Protein AF-A0A974TEX4-F1 (afdb_monomer_lite)

Radius of gyration: 16.27 Å; chains: 1; bounding box: 40×18×48 Å

Structure (mmCIF, N/CA/C/O backbone):
data_AF-A0A974TEX4-F1
#
_entry.id   AF-A0A974TEX4-F1
#
loop_
_atom_site.group_PDB
_atom_site.id
_atom_site.type_symbol
_atom_site.label_atom_id
_atom_site.label_alt_id
_atom_site.label_comp_id
_atom_site.label_asym_id
_atom_site.label_entity_id
_atom_site.label_seq_id
_atom_site.pdbx_PDB_ins_code
_atom_site.Cartn_x
_atom_site.Cartn_y
_atom_site.Cartn_z
_atom_site.occupancy
_atom_site.B_iso_or_equiv
_atom_site.auth_seq_id
_atom_site.auth_comp_id
_atom_site.auth_asym_id
_atom_site.auth_atom_id
_atom_site.pdbx_PDB_model_num
ATOM 1 N N . MET A 1 1 ? 26.107 -4.291 -15.946 1.00 39.59 1 MET A N 1
ATOM 2 C CA . MET A 1 1 ? 25.448 -4.489 -14.643 1.00 39.59 1 MET A CA 1
ATOM 3 C C . MET A 1 1 ? 24.443 -3.365 -14.525 1.00 39.59 1 MET A C 1
ATOM 5 O O . MET A 1 1 ? 24.867 -2.237 -14.318 1.00 39.59 1 MET A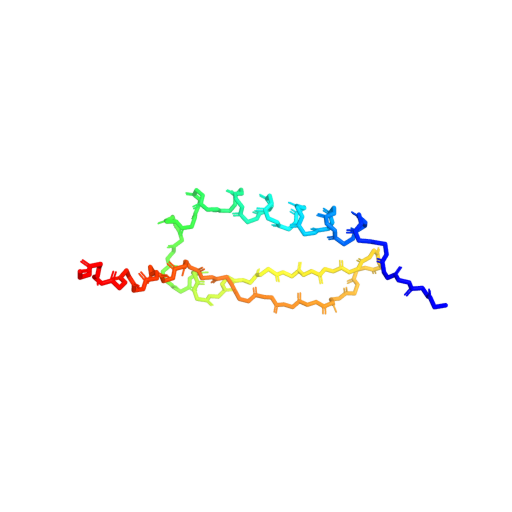 O 1
ATOM 9 N N . ASP A 1 2 ? 23.167 -3.648 -14.788 1.00 55.38 2 ASP A N 1
ATOM 10 C CA . ASP A 1 2 ? 22.086 -2.701 -14.509 1.00 55.38 2 ASP A CA 1
ATOM 11 C C . ASP A 1 2 ? 22.003 -2.551 -12.994 1.00 55.38 2 ASP A C 1
ATOM 13 O O . ASP A 1 2 ? 21.534 -3.446 -12.292 1.00 55.38 2 ASP A O 1
ATOM 17 N N . VAL A 1 3 ? 22.537 -1.450 -12.472 1.00 51.88 3 VAL A N 1
ATOM 18 C CA . VAL A 1 3 ? 22.109 -0.988 -11.155 1.00 51.88 3 VAL A CA 1
ATOM 19 C C . VAL A 1 3 ? 20.639 -0.618 -11.350 1.00 51.88 3 VAL A C 1
ATOM 21 O O . VAL A 1 3 ? 20.368 0.167 -12.261 1.00 51.88 3 VAL A O 1
ATOM 24 N N . PRO A 1 4 ? 19.689 -1.188 -10.586 1.00 60.34 4 PRO A N 1
ATOM 25 C CA . PRO A 1 4 ? 18.295 -0.777 -10.681 1.00 60.34 4 PRO A CA 1
ATOM 26 C C . PRO A 1 4 ? 18.258 0.741 -10.563 1.00 60.34 4 PRO A C 1
ATOM 28 O O . PRO A 1 4 ? 18.880 1.273 -9.643 1.00 60.34 4 PRO A O 1
ATOM 31 N N . ASP A 1 5 ? 17.607 1.422 -11.507 1.00 78.31 5 ASP A N 1
ATOM 32 C CA . ASP A 1 5 ? 17.446 2.873 -11.465 1.00 78.31 5 ASP A CA 1
ATOM 33 C C . ASP A 1 5 ? 16.814 3.227 -10.109 1.00 78.31 5 ASP A C 1
ATOM 35 O O . ASP A 1 5 ? 15.623 3.008 -9.871 1.00 78.31 5 ASP A O 1
ATOM 39 N N . VAL A 1 6 ? 17.656 3.680 -9.177 1.00 81.25 6 VAL A N 1
ATOM 40 C CA . VAL A 1 6 ? 17.280 3.956 -7.787 1.00 81.25 6 VAL A CA 1
ATOM 41 C C . VAL A 1 6 ? 16.179 5.008 -7.767 1.00 81.25 6 VAL A C 1
ATOM 43 O O . VAL A 1 6 ? 15.274 4.931 -6.936 1.00 81.25 6 VAL A O 1
ATOM 46 N N . ASP A 1 7 ? 16.181 5.921 -8.739 1.00 81.19 7 ASP A N 1
ATOM 47 C CA . ASP A 1 7 ? 15.148 6.934 -8.881 1.00 81.19 7 ASP A CA 1
ATOM 48 C C . ASP A 1 7 ? 13.823 6.307 -9.330 1.00 81.19 7 ASP A C 1
ATOM 50 O O . ASP A 1 7 ? 12.757 6.703 -8.851 1.00 81.19 7 ASP A O 1
ATOM 54 N N . ALA A 1 8 ? 13.853 5.301 -10.212 1.00 77.94 8 ALA A N 1
ATOM 55 C CA . ALA A 1 8 ? 12.656 4.539 -10.575 1.00 77.94 8 ALA A CA 1
ATOM 56 C C . ALA A 1 8 ? 12.081 3.788 -9.368 1.00 77.94 8 ALA A C 1
ATOM 58 O O . ALA A 1 8 ? 10.883 3.907 -9.091 1.00 77.94 8 ALA A O 1
ATOM 59 N N . ALA A 1 9 ? 12.925 3.096 -8.601 1.00 77.62 9 ALA A N 1
ATOM 60 C CA . ALA A 1 9 ? 12.504 2.414 -7.378 1.00 77.62 9 ALA A CA 1
ATOM 61 C C . ALA A 1 9 ? 11.932 3.402 -6.343 1.00 77.62 9 ALA A C 1
ATOM 63 O O . ALA A 1 9 ? 10.883 3.148 -5.745 1.00 77.62 9 ALA A O 1
ATOM 64 N N . GLN A 1 10 ? 12.557 4.571 -6.179 1.00 81.88 10 GLN A N 1
ATOM 65 C CA . GLN A 1 10 ? 12.100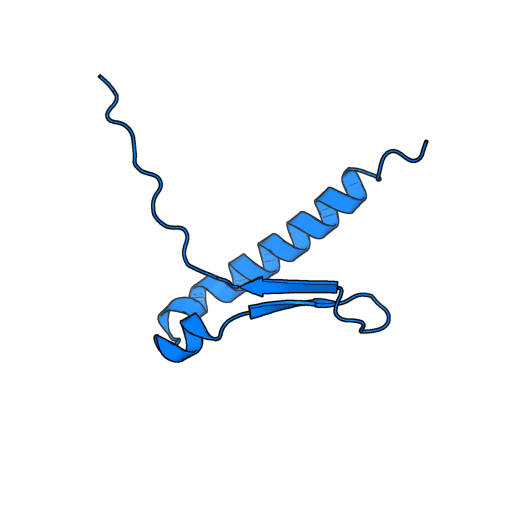 5.607 -5.254 1.00 81.88 10 GLN A CA 1
ATOM 66 C C . GLN A 1 10 ? 10.757 6.220 -5.677 1.00 81.88 10 GLN A C 1
ATOM 68 O O . GLN A 1 10 ? 9.908 6.495 -4.822 1.00 81.88 10 GLN A O 1
ATOM 73 N N . ARG A 1 11 ? 10.526 6.421 -6.981 1.00 82.00 11 ARG A N 1
ATOM 74 C CA . ARG A 1 11 ? 9.229 6.886 -7.503 1.00 82.00 11 ARG A CA 1
ATOM 75 C C . ARG A 1 11 ? 8.116 5.884 -7.201 1.00 82.00 11 ARG A C 1
ATOM 77 O O . ARG A 1 11 ? 7.048 6.294 -6.743 1.00 82.00 11 ARG A O 1
ATOM 84 N N . VAL A 1 12 ? 8.374 4.592 -7.403 1.00 79.00 12 VAL A N 1
ATOM 85 C CA . VAL A 1 12 ? 7.411 3.525 -7.085 1.00 79.00 12 VAL A CA 1
ATOM 86 C C . VAL A 1 12 ? 7.131 3.483 -5.582 1.00 79.00 12 VAL A C 1
ATOM 88 O O . VAL A 1 12 ? 5.968 3.534 -5.184 1.00 79.00 12 VAL A O 1
ATOM 91 N N . ALA A 1 13 ? 8.171 3.501 -4.744 1.00 80.81 13 ALA A N 1
ATOM 92 C CA . ALA A 1 13 ? 8.021 3.512 -3.288 1.00 80.81 13 ALA A CA 1
ATOM 93 C C . ALA A 1 13 ? 7.195 4.713 -2.794 1.00 80.81 13 ALA A C 1
ATOM 95 O O . ALA A 1 13 ? 6.318 4.562 -1.946 1.00 80.81 13 ALA A O 1
ATOM 96 N N . ARG A 1 14 ? 7.413 5.904 -3.368 1.00 84.50 14 ARG A N 1
ATOM 97 C CA . ARG A 1 14 ? 6.634 7.105 -3.034 1.00 84.50 14 ARG A CA 1
ATOM 98 C C . ARG A 1 14 ? 5.166 6.980 -3.438 1.00 84.50 14 ARG A C 1
ATOM 100 O O . ARG A 1 14 ? 4.296 7.395 -2.680 1.00 84.50 14 ARG A O 1
ATOM 107 N N . LYS A 1 15 ? 4.882 6.404 -4.610 1.00 82.69 15 LYS A N 1
ATOM 108 C CA . LYS A 1 15 ? 3.503 6.160 -5.058 1.00 82.69 15 LYS A CA 1
ATOM 109 C C . LYS A 1 15 ? 2.778 5.222 -4.091 1.00 82.69 15 LYS A C 1
ATOM 111 O O . LYS A 1 15 ? 1.667 5.533 -3.679 1.00 82.69 15 LYS A O 1
ATOM 116 N N . VAL A 1 16 ? 3.434 4.135 -3.685 1.00 80.00 16 VAL A N 1
ATOM 117 C CA . VAL A 1 16 ? 2.904 3.187 -2.695 1.00 80.00 16 VAL A CA 1
ATOM 118 C C . VAL A 1 16 ? 2.645 3.885 -1.353 1.00 80.00 16 VAL A C 1
ATOM 120 O O . VAL A 1 16 ? 1.549 3.775 -0.814 1.00 80.00 16 VAL A O 1
ATOM 123 N N . ALA A 1 17 ? 3.600 4.675 -0.851 1.00 82.19 17 ALA A N 1
ATOM 124 C CA . ALA A 1 17 ? 3.436 5.426 0.396 1.00 82.19 17 ALA A CA 1
ATOM 125 C C . ALA A 1 17 ? 2.252 6.410 0.354 1.00 82.19 17 ALA A C 1
ATOM 127 O O . ALA A 1 17 ? 1.500 6.500 1.321 1.00 82.19 17 ALA A O 1
ATOM 128 N N . ASN A 1 18 ? 2.052 7.115 -0.764 1.00 83.94 18 ASN A N 1
ATOM 129 C CA . ASN A 1 18 ? 0.917 8.028 -0.928 1.00 83.94 18 ASN A CA 1
ATOM 130 C C . ASN A 1 18 ? -0.428 7.295 -0.885 1.00 83.94 18 ASN A C 1
ATOM 132 O O . ASN A 1 18 ? -1.331 7.754 -0.192 1.00 83.94 18 ASN A O 1
ATOM 136 N N . VAL A 1 19 ? -0.541 6.142 -1.557 1.00 82.12 19 VAL A N 1
ATOM 137 C CA . VAL A 1 19 ? -1.753 5.304 -1.502 1.00 82.12 19 VAL A CA 1
ATOM 138 C C . VAL A 1 19 ? -2.057 4.901 -0.061 1.00 82.12 19 VAL A C 1
ATOM 140 O O . VAL A 1 19 ? -3.188 5.040 0.391 1.00 82.12 19 VAL A O 1
ATOM 143 N N . PHE A 1 20 ? -1.046 4.472 0.697 1.00 78.00 20 PHE A N 1
ATOM 144 C CA . PHE A 1 20 ? -1.246 4.145 2.106 1.00 78.00 20 PHE A CA 1
ATOM 145 C C . PHE A 1 20 ? -1.697 5.358 2.928 1.00 78.00 20 PHE A C 1
ATOM 147 O O . PHE A 1 20 ? -2.634 5.232 3.711 1.00 78.00 20 PHE A O 1
ATOM 154 N N . MET A 1 21 ? -1.100 6.537 2.726 1.00 80.94 21 MET A N 1
ATOM 155 C CA . MET A 1 21 ? -1.513 7.763 3.423 1.00 80.94 21 MET A CA 1
ATOM 156 C C . MET A 1 21 ? -2.962 8.170 3.119 1.00 80.94 21 MET A C 1
ATOM 158 O O . MET A 1 21 ? -3.637 8.677 4.012 1.00 80.94 21 MET A O 1
ATOM 162 N N . GLU A 1 22 ? -3.457 7.931 1.904 1.00 81.62 22 GLU A N 1
ATOM 163 C CA . GLU A 1 22 ? -4.861 8.179 1.541 1.00 81.62 22 GLU A CA 1
ATOM 164 C C . GLU A 1 22 ? -5.834 7.197 2.208 1.00 81.62 22 GLU A C 1
ATOM 166 O O . GLU A 1 22 ? -6.982 7.557 2.462 1.00 81.62 22 GLU A O 1
ATOM 171 N N . VAL A 1 23 ? -5.388 5.978 2.527 1.00 77.62 23 VAL A N 1
ATOM 172 C CA . VAL A 1 23 ? -6.201 4.954 3.205 1.00 77.62 23 VAL A CA 1
ATOM 173 C C . VAL A 1 23 ? -6.323 5.219 4.710 1.00 77.62 23 VAL A C 1
ATOM 175 O O . VAL A 1 23 ? -7.385 4.967 5.282 1.00 77.62 23 VAL A O 1
ATOM 178 N N . VAL A 1 24 ? -5.277 5.754 5.360 1.00 79.94 24 VAL A N 1
ATOM 179 C CA . VAL A 1 24 ? -5.222 5.948 6.829 1.00 79.94 24 VAL A CA 1
ATOM 180 C C . VAL A 1 24 ? -6.463 6.640 7.421 1.00 79.94 24 VAL A C 1
ATOM 182 O O . VAL A 1 24 ? -6.956 6.156 8.441 1.00 79.94 24 VAL A O 1
ATOM 185 N N . PRO A 1 25 ? -7.014 7.726 6.840 1.00 80.94 25 PRO A N 1
ATOM 186 C CA . PRO A 1 25 ? -8.199 8.387 7.389 1.00 80.94 25 PRO A CA 1
ATOM 187 C C . PRO A 1 25 ? -9.418 7.468 7.518 1.00 80.94 25 PRO A C 1
ATOM 189 O O . PRO A 1 25 ? -10.185 7.621 8.463 1.00 80.94 25 PRO A O 1
ATOM 192 N N . TYR A 1 26 ? -9.567 6.500 6.613 1.00 81.38 26 TYR A N 1
ATOM 193 C CA . TYR A 1 26 ? -10.700 5.572 6.573 1.00 81.38 26 TYR A CA 1
ATOM 194 C C . TYR A 1 26 ? -10.455 4.301 7.389 1.00 81.38 26 TYR A C 1
ATOM 196 O O . TYR A 1 26 ? -11.387 3.545 7.650 1.00 81.38 26 TYR A O 1
ATOM 204 N N . TRP A 1 27 ? -9.211 4.056 7.813 1.00 83.50 27 TRP A N 1
ATOM 205 C CA . TRP A 1 27 ? -8.830 2.851 8.549 1.00 83.50 27 TRP A CA 1
ATOM 206 C C . TRP A 1 27 ? -9.658 2.658 9.824 1.00 83.50 27 TRP A C 1
ATOM 208 O O . TRP A 1 27 ? -10.122 1.557 10.120 1.00 83.50 27 TRP A O 1
ATOM 218 N N . LYS A 1 28 ? -9.904 3.754 10.551 1.00 80.94 28 LYS A N 1
ATOM 219 C CA . LYS A 1 28 ? -10.678 3.750 11.802 1.00 80.94 28 LYS A CA 1
ATOM 220 C C . LYS A 1 28 ? -12.178 3.540 11.603 1.00 80.94 28 LYS A C 1
ATOM 222 O O . LYS A 1 28 ? -12.854 3.189 12.566 1.00 80.94 28 LYS A O 1
ATOM 227 N N . ASP A 1 29 ? -12.672 3.721 10.382 1.00 87.06 29 ASP A N 1
ATOM 228 C CA . ASP A 1 29 ? -14.077 3.497 10.038 1.00 87.06 29 ASP A CA 1
ATOM 229 C C . ASP A 1 29 ? -14.347 2.034 9.639 1.00 87.06 29 ASP A C 1
ATOM 231 O O . ASP A 1 29 ? -15.501 1.606 9.563 1.00 87.06 29 ASP A O 1
ATOM 235 N N . LEU A 1 30 ? -13.292 1.243 9.407 1.00 84.69 30 LEU A N 1
ATOM 236 C CA . LEU A 1 30 ? -13.394 -0.188 9.136 1.00 84.69 30 LEU A CA 1
ATOM 237 C C . LEU A 1 30 ? -13.640 -0.975 10.430 1.00 84.69 30 LEU A C 1
ATOM 239 O O . LEU A 1 30 ? -13.041 -0.709 11.472 1.00 84.69 30 LEU A O 1
ATOM 243 N N . SER A 1 31 ? -14.486 -2.004 10.357 1.00 89.06 31 SER A N 1
ATOM 244 C CA . SER A 1 31 ? -14.594 -2.996 11.433 1.00 89.06 31 SER A CA 1
ATOM 245 C C . SER A 1 31 ? -13.310 -3.820 11.561 1.00 89.06 31 SER A C 1
ATOM 247 O O . SER A 1 31 ? -12.574 -3.976 10.591 1.00 89.06 31 SER A O 1
ATOM 249 N N . ALA A 1 32 ? -13.083 -4.433 12.727 1.00 85.25 32 ALA A N 1
ATOM 250 C CA . ALA A 1 32 ? -11.924 -5.301 12.961 1.00 85.25 32 ALA A CA 1
ATOM 251 C C . ALA A 1 32 ? -11.755 -6.380 11.874 1.00 85.25 32 ALA A C 1
ATOM 253 O O . ALA A 1 32 ? -10.668 -6.557 11.346 1.00 85.25 32 ALA A O 1
ATOM 254 N N . LYS A 1 33 ? -12.854 -7.019 11.448 1.00 87.56 33 LYS A N 1
ATOM 255 C CA . LYS A 1 33 ? -12.814 -8.006 10.360 1.00 87.56 33 LYS A CA 1
ATOM 256 C C . LYS A 1 33 ? -12.360 -7.392 9.030 1.00 87.56 33 LYS A C 1
ATOM 258 O O . LYS A 1 33 ? -11.597 -8.002 8.299 1.00 87.56 33 LYS A O 1
ATOM 263 N N . GLN A 1 34 ? -12.832 -6.189 8.709 1.00 87.25 34 GLN A N 1
ATOM 264 C CA . GLN A 1 34 ? -12.433 -5.500 7.479 1.00 87.25 34 GLN A CA 1
ATOM 265 C C . GLN A 1 34 ? -10.981 -5.026 7.523 1.00 87.25 34 GLN A C 1
ATOM 267 O O . GLN A 1 34 ? -10.350 -4.973 6.476 1.00 87.25 34 GLN A O 1
ATOM 272 N N . GLN A 1 35 ? -10.466 -4.680 8.704 1.00 85.94 35 GLN A N 1
ATOM 273 C CA . GLN A 1 35 ? -9.050 -4.374 8.895 1.00 85.94 35 GLN A CA 1
ATOM 274 C C . GLN A 1 35 ? -8.187 -5.629 8.708 1.00 85.94 35 GLN A C 1
ATOM 276 O O . GLN A 1 35 ? -7.194 -5.567 7.991 1.00 85.94 35 GLN A O 1
ATOM 281 N N . ASP A 1 36 ? -8.596 -6.768 9.277 1.00 83.00 36 ASP A N 1
ATOM 282 C CA . ASP A 1 36 ? -7.889 -8.051 9.133 1.00 83.00 36 ASP A CA 1
ATOM 283 C C . ASP A 1 36 ? -7.841 -8.536 7.672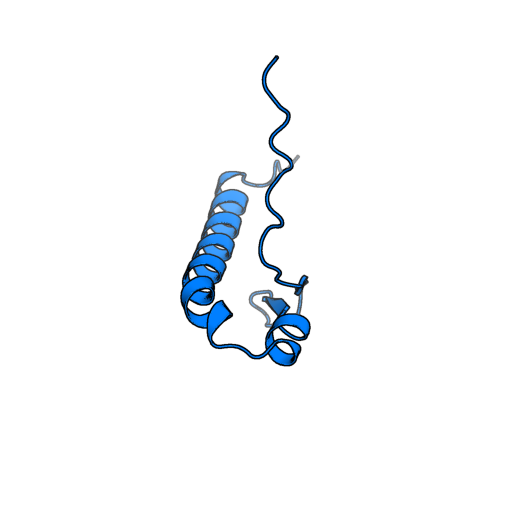 1.00 83.00 36 ASP A C 1
ATOM 285 O O . ASP A 1 36 ? -6.838 -9.097 7.231 1.00 83.00 36 ASP A O 1
ATOM 289 N N . ASP A 1 37 ? -8.913 -8.290 6.916 1.00 84.56 37 ASP A N 1
ATOM 290 C CA . ASP A 1 37 ? -9.030 -8.667 5.505 1.00 84.56 37 ASP A CA 1
ATOM 291 C C . ASP A 1 37 ? -8.428 -7.607 4.548 1.00 84.56 37 ASP A C 1
ATOM 293 O O . ASP A 1 37 ? -8.441 -7.796 3.328 1.00 84.56 37 ASP A O 1
ATOM 297 N N . PHE A 1 38 ? -7.909 -6.478 5.056 1.00 83.25 38 PHE A N 1
ATOM 298 C CA . PHE A 1 38 ? -7.404 -5.398 4.207 1.00 83.25 38 PHE A CA 1
ATOM 299 C C . PHE A 1 38 ? -6.020 -5.724 3.638 1.00 83.25 38 PHE A C 1
ATOM 301 O O . PHE A 1 38 ? -5.014 -5.810 4.350 1.00 83.25 38 PHE A O 1
ATOM 308 N N . VAL A 1 39 ? -5.949 -5.809 2.312 1.00 80.88 39 VAL A N 1
ATOM 309 C CA . VAL A 1 39 ? -4.709 -6.053 1.575 1.00 80.88 39 VAL A CA 1
ATOM 310 C C . VAL A 1 39 ? -4.475 -4.979 0.525 1.00 80.88 39 VAL A C 1
ATOM 312 O O . VAL A 1 39 ? -5.410 -4.478 -0.100 1.00 80.88 39 VAL A O 1
ATOM 315 N N . VAL A 1 40 ? -3.207 -4.642 0.306 1.00 78.06 40 VAL A N 1
ATOM 316 C CA . VAL A 1 40 ? -2.786 -3.848 -0.847 1.00 78.06 40 VAL A CA 1
ATOM 317 C C . VAL A 1 40 ? -2.202 -4.777 -1.893 1.00 78.06 40 VAL A C 1
ATOM 319 O O . VAL A 1 40 ? -1.220 -5.478 -1.647 1.00 78.06 40 VAL A O 1
ATOM 322 N N . GLU A 1 41 ? -2.820 -4.762 -3.067 1.00 80.69 41 GLU A N 1
ATOM 323 C CA . GLU A 1 41 ? -2.361 -5.492 -4.238 1.00 80.69 41 GLU A CA 1
ATOM 324 C C . GLU A 1 41 ? -1.545 -4.5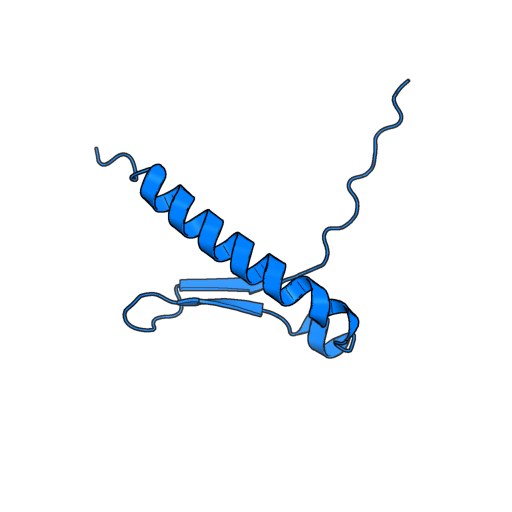61 -5.132 1.00 80.69 41 GLU A C 1
ATOM 326 O O . GLU A 1 41 ? -2.010 -3.510 -5.578 1.00 80.69 41 GLU A O 1
ATOM 331 N N . ILE A 1 42 ? -0.304 -4.952 -5.394 1.00 77.25 42 ILE A N 1
ATOM 332 C CA . ILE A 1 42 ? 0.548 -4.321 -6.393 1.00 77.25 42 ILE A CA 1
ATOM 333 C C . ILE A 1 42 ? 0.437 -5.174 -7.649 1.00 77.25 42 ILE A C 1
ATOM 335 O O . ILE A 1 42 ? 0.832 -6.340 -7.647 1.00 77.25 42 ILE A O 1
ATOM 339 N N . VAL A 1 43 ? -0.109 -4.587 -8.709 1.00 79.06 43 VAL A N 1
ATOM 340 C CA . VAL A 1 43 ? -0.259 -5.217 -10.024 1.00 79.06 43 VAL A CA 1
ATOM 341 C C . VAL A 1 43 ? 0.701 -4.581 -11.029 1.00 79.06 43 VAL A C 1
ATOM 343 O O . VAL A 1 43 ? 1.049 -3.403 -10.898 1.00 79.06 43 VAL A O 1
ATOM 346 N N . ASP A 1 44 ? 1.152 -5.352 -12.014 1.00 76.75 44 ASP A N 1
ATOM 347 C CA . ASP A 1 44 ? 1.922 -4.828 -13.142 1.00 76.75 44 ASP A CA 1
ATOM 348 C C . ASP A 1 44 ? 1.016 -4.112 -14.162 1.00 76.75 44 ASP A C 1
ATOM 350 O O . ASP A 1 44 ? -0.212 -4.089 -14.047 1.00 76.75 44 ASP A O 1
ATOM 354 N N . GLU A 1 45 ? 1.623 -3.504 -15.183 1.00 74.44 45 GLU A N 1
ATOM 355 C CA . GLU A 1 45 ? 0.892 -2.786 -16.237 1.00 74.44 45 GLU A CA 1
ATOM 356 C C . GLU A 1 45 ? 0.019 -3.703 -17.112 1.00 74.44 45 GLU A C 1
ATOM 358 O O . GLU A 1 45 ? -0.921 -3.228 -17.748 1.00 74.44 45 GLU A O 1
ATOM 363 N N . ALA A 1 46 ? 0.298 -5.009 -17.131 1.00 82.00 46 ALA A N 1
ATOM 364 C CA . ALA A 1 46 ? -0.518 -6.015 -17.804 1.00 82.00 46 ALA A CA 1
ATOM 365 C C . ALA A 1 46 ? -1.667 -6.536 -16.913 1.00 82.00 46 ALA A C 1
ATOM 367 O O . ALA A 1 46 ? -2.457 -7.369 -17.362 1.00 82.00 46 ALA A O 1
ATOM 368 N N . GLY A 1 47 ? -1.787 -6.038 -15.676 1.00 71.75 47 GLY A N 1
ATOM 369 C CA . GLY A 1 47 ? -2.803 -6.442 -14.705 1.00 71.75 47 GLY A CA 1
ATOM 370 C C . GLY A 1 47 ? -2.475 -7.736 -13.957 1.00 71.75 47 GLY A C 1
ATOM 371 O O . GLY A 1 47 ? -3.347 -8.279 -13.278 1.00 71.75 47 GLY A O 1
ATOM 372 N N . GLY A 1 48 ? -1.247 -8.246 -14.069 1.00 76.06 48 GLY A N 1
ATOM 373 C CA . GLY A 1 48 ? -0.774 -9.387 -13.292 1.00 76.06 48 GLY A CA 1
ATOM 374 C C . GLY A 1 48 ? -0.518 -8.997 -11.837 1.00 76.06 48 GLY A C 1
ATOM 375 O O . GLY A 1 48 ? 0.118 -7.980 -11.572 1.00 76.06 48 GLY A O 1
ATOM 376 N N . LEU A 1 49 ? -0.996 -9.797 -10.878 1.00 73.25 49 LEU A N 1
ATOM 377 C CA . LEU A 1 49 ? -0.685 -9.604 -9.459 1.00 73.25 49 LEU A CA 1
ATOM 378 C C . LEU A 1 49 ? 0.807 -9.865 -9.211 1.00 73.25 49 LEU A C 1
ATOM 380 O O . LEU A 1 49 ? 1.293 -10.974 -9.428 1.00 73.25 49 LEU A O 1
ATOM 384 N N . VAL A 1 50 ? 1.515 -8.848 -8.724 1.00 71.25 50 VAL A N 1
ATOM 385 C CA . VAL A 1 50 ? 2.955 -8.904 -8.429 1.00 71.25 50 VAL A CA 1
ATOM 386 C C . VAL A 1 50 ? 3.197 -9.151 -6.945 1.00 71.25 50 VAL A C 1
ATOM 388 O O . VAL A 1 50 ? 4.089 -9.921 -6.588 1.00 71.25 50 VAL A O 1
ATOM 391 N N . LEU A 1 51 ? 2.421 -8.507 -6.068 1.00 77.06 51 LEU A N 1
ATOM 392 C CA . LEU A 1 51 ? 2.592 -8.636 -4.623 1.00 77.06 51 LEU A CA 1
ATOM 393 C C . LEU A 1 51 ? 1.305 -8.300 -3.870 1.00 7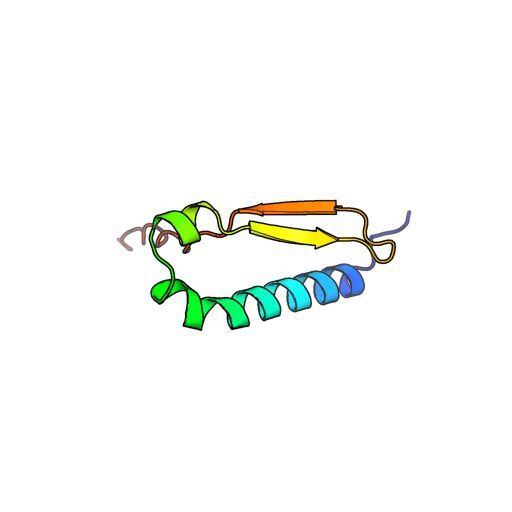7.06 51 LEU A C 1
ATOM 395 O O . LEU A 1 51 ? 0.664 -7.293 -4.154 1.00 77.06 51 LEU A O 1
ATOM 399 N N . THR A 1 52 ? 0.991 -9.095 -2.851 1.00 79.31 52 THR A N 1
ATOM 400 C CA . THR A 1 52 ? -0.054 -8.791 -1.870 1.00 79.31 52 THR A CA 1
ATOM 401 C C . THR A 1 52 ? 0.610 -8.460 -0.543 1.00 79.31 52 THR A C 1
ATOM 403 O O . THR A 1 52 ? 1.372 -9.270 -0.010 1.00 79.31 52 THR A O 1
ATOM 406 N N . VAL A 1 53 ? 0.332 -7.275 -0.008 1.00 76.81 53 VAL A N 1
ATOM 407 C CA . VAL A 1 53 ? 0.868 -6.823 1.279 1.00 76.81 53 VAL A CA 1
ATOM 408 C C . VAL A 1 53 ? -0.291 -6.654 2.260 1.00 76.81 53 VAL A C 1
ATOM 410 O O . VAL A 1 53 ? -1.170 -5.829 1.996 1.00 76.81 53 VAL A O 1
ATOM 413 N N . PRO A 1 54 ? -0.326 -7.404 3.379 1.00 77.12 54 PRO A N 1
ATOM 414 C CA . PRO A 1 54 ? -1.294 -7.134 4.433 1.00 77.12 54 PRO A CA 1
ATOM 415 C C . PRO A 1 54 ? -1.000 -5.760 5.037 1.00 77.12 54 PRO A C 1
ATOM 417 O O . PRO A 1 54 ? 0.155 -5.445 5.343 1.00 77.12 54 PRO A O 1
ATOM 420 N N . PHE A 1 55 ? -2.032 -4.934 5.194 1.00 77.06 55 PHE A N 1
ATOM 421 C CA . PHE A 1 55 ? -1.885 -3.650 5.868 1.00 77.06 55 PHE A CA 1
ATOM 422 C C . PHE A 1 55 ? -2.205 -3.801 7.348 1.00 77.06 55 PHE A C 1
ATOM 424 O O . PHE A 1 55 ? -3.144 -4.485 7.746 1.00 77.06 55 PHE A O 1
ATOM 431 N N . SER A 1 56 ? -1.411 -3.157 8.188 1.00 72.88 56 SER A N 1
ATOM 432 C CA . SER A 1 56 ? -1.663 -3.106 9.622 1.00 72.88 56 SER A CA 1
ATOM 433 C C . SER A 1 56 ? -1.162 -1.774 10.152 1.00 72.88 56 SER A C 1
ATOM 435 O O . SER A 1 56 ? -0.162 -1.247 9.657 1.00 72.88 56 SER A O 1
ATOM 437 N N . GLU A 1 57 ? -1.831 -1.234 11.172 1.00 71.00 57 GLU A N 1
ATOM 438 C CA . GLU A 1 57 ? -1.275 -0.105 11.914 1.00 71.00 57 GLU A CA 1
ATOM 439 C C . GLU A 1 57 ? 0.117 -0.478 12.432 1.00 71.00 57 GLU A C 1
ATOM 441 O O . GLU A 1 57 ? 0.346 -1.583 12.939 1.00 71.00 57 GLU A O 1
ATOM 446 N N . ALA A 1 58 ? 1.060 0.454 12.291 1.00 69.75 58 ALA A N 1
ATOM 447 C CA . ALA A 1 58 ? 2.377 0.285 12.868 1.00 69.75 58 ALA A CA 1
ATOM 448 C C . ALA A 1 58 ? 2.211 0.100 14.378 1.00 69.75 58 ALA A C 1
ATOM 450 O O . ALA A 1 58 ? 1.674 0.969 15.070 1.00 69.75 58 ALA A O 1
ATOM 451 N N . LYS A 1 59 ? 2.678 -1.039 14.897 1.00 65.31 59 LYS A N 1
ATOM 452 C CA . LYS A 1 59 ? 2.837 -1.177 16.342 1.00 65.31 59 LYS A CA 1
ATOM 453 C C . LYS A 1 59 ? 3.813 -0.082 16.775 1.00 65.31 59 LYS A C 1
ATOM 455 O O . LYS A 1 59 ? 4.840 0.066 16.111 1.00 65.31 59 LYS A O 1
ATOM 460 N N . PRO A 1 60 ? 3.513 0.688 17.832 1.00 58.19 60 PRO A N 1
ATOM 461 C CA . PRO A 1 60 ? 4.467 1.661 18.339 1.00 58.19 60 PRO A CA 1
ATOM 462 C C . PRO A 1 60 ? 5.791 0.940 18.603 1.00 58.19 60 PRO A C 1
ATOM 464 O O . PRO A 1 60 ? 5.800 -0.116 19.244 1.00 58.19 60 PRO A O 1
ATOM 467 N N . GLU A 1 61 ? 6.890 1.472 18.064 1.00 60.66 61 GLU A N 1
ATOM 468 C CA . GLU A 1 61 ? 8.219 0.986 18.423 1.00 60.66 61 GLU A CA 1
ATOM 469 C C . GLU A 1 61 ? 8.358 1.064 19.949 1.00 60.66 61 GLU A C 1
ATOM 471 O O . GLU A 1 61 ? 7.908 2.048 20.552 1.00 60.66 61 GLU A O 1
ATOM 476 N N . PRO A 1 62 ? 8.949 0.052 20.607 1.00 58.44 62 PRO A N 1
ATOM 477 C CA . PRO A 1 62 ? 9.320 0.196 22.000 1.00 58.44 62 PRO A CA 1
ATOM 478 C C . PRO A 1 62 ? 10.325 1.346 22.070 1.00 58.44 62 PRO A C 1
ATOM 480 O O . PRO A 1 62 ? 11.465 1.205 21.641 1.00 58.44 62 PRO A O 1
ATOM 483 N N . THR A 1 63 ? 9.906 2.503 22.576 1.00 61.62 63 THR A N 1
ATOM 484 C CA . THR A 1 63 ? 10.843 3.556 22.961 1.00 61.62 63 THR A CA 1
ATOM 485 C C . THR A 1 63 ? 11.713 2.984 24.072 1.00 61.62 63 THR A C 1
ATOM 487 O O . THR A 1 63 ? 11.244 2.847 25.205 1.00 61.62 63 THR A O 1
ATOM 490 N N . GLU A 1 64 ? 12.948 2.595 23.750 1.00 64.25 64 GLU A N 1
ATOM 491 C CA . GLU A 1 64 ? 13.946 2.277 24.766 1.00 64.25 64 GLU A CA 1
ATOM 492 C C . GLU A 1 64 ? 14.089 3.498 25.690 1.00 64.25 64 GLU A C 1
ATOM 494 O O . GLU A 1 64 ? 14.217 4.628 25.202 1.00 64.25 64 GLU A O 1
ATOM 499 N N . PRO A 1 65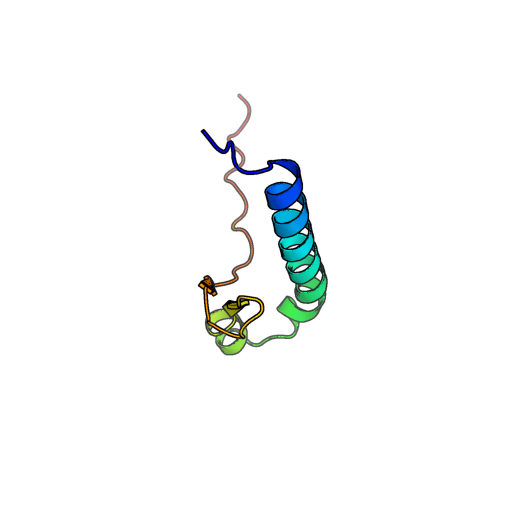 ? 14.019 3.322 27.021 1.00 60.56 65 PRO A N 1
ATOM 500 C CA . PRO A 1 65 ? 14.259 4.423 27.934 1.00 60.56 65 PRO A CA 1
ATOM 501 C C . PRO A 1 65 ? 15.711 4.880 27.772 1.00 60.56 65 PRO A C 1
ATOM 503 O O . PRO A 1 65 ? 16.647 4.107 27.971 1.00 60.56 65 PRO A O 1
ATOM 506 N N . VAL A 1 66 ? 15.889 6.149 27.409 1.00 68.06 66 VAL A N 1
ATOM 507 C CA . VAL A 1 66 ? 17.191 6.817 27.455 1.00 68.06 66 VAL A CA 1
ATOM 508 C C . VAL A 1 66 ? 17.606 6.888 28.927 1.00 68.06 66 VAL A C 1
ATOM 510 O O . VAL A 1 66 ? 16.956 7.579 29.714 1.00 68.06 66 VAL A O 1
ATOM 513 N N . HIS A 1 67 ? 18.634 6.120 29.295 1.00 58.78 67 HIS A N 1
ATOM 514 C CA . HIS A 1 67 ? 19.281 6.143 30.609 1.00 58.78 67 HIS A CA 1
ATOM 515 C C . HIS A 1 67 ? 20.378 7.206 30.680 1.00 58.78 67 HIS A C 1
ATOM 517 O O . HIS A 1 67 ? 21.117 7.360 29.680 1.00 58.78 67 HIS A O 1
#

Secondary structure (DSSP, 8-state):
-----HHHHHHHHHHHHHHHHHHHHHHTTS-HHHHHT-EEEEE-TTS-EEEEEE--PPPPP------

Sequence (67 aa):
MDVPDVDAAQRVARKVANVFMEVVPYWKDLSAKQQDDFVVEIVDEAGGLVLTVPFSEAKPEPTEPVH

Foldseek 3Di:
DPPPPVVVVVVVVVVVVVVVVVCVVCLVVDDPVCLQVDWDFDADPVRHTDDIDRDDPDDPDPPDDDD

pLDDT: mean 75.87, std 9.75, range [39.59, 89.06]